Protein AF-A0A2S8YWY9-F1 (afdb_monomer)

pLDDT: mean 74.8, std 16.58, range [41.0, 93.94]

Nearest PDB structures (foldseek):
  4r5l-assembly1_A  TM=7.463E-01  e=1.348E+00  Escherichia coli K-12
  4r5j-assembly1_A  TM=7.910E-01  e=3.381E+00  Escherichia coli K-12
  3dpo-assembly2_A  TM=7.621E-01  e=3.977E+00  Escherichia coli K-12

Mean predicted aligned error: 10.8 Å

Secondary structure (DSSP, 8-state):
---------------TTSTTHHHHHHHHHHHHHHHHGGG--TTHHHHHHHHHHHHHHHHHHT-HHHHHHHHHHHHHHHHHHH--

Radius of gyration: 17.05 Å; Cα contacts (8 Å, |Δi|>4): 73; chains: 1; bounding box: 30×52×44 Å

Structure (mmCIF, N/CA/C/O backbone):
data_AF-A0A2S8YWY9-F1
#
_entry.id   AF-A0A2S8YWY9-F1
#
loop_
_atom_site.group_PDB
_atom_site.id
_atom_site.type_symbol
_atom_site.label_atom_id
_atom_site.label_alt_id
_atom_site.label_comp_id
_atom_site.label_asym_id
_atom_site.label_entity_id
_atom_site.label_seq_id
_atom_site.pdbx_PDB_ins_code
_atom_site.Cartn_x
_atom_site.Cartn_y
_atom_site.Cartn_z
_atom_site.occupancy
_atom_site.B_iso_or_equiv
_atom_site.auth_seq_id
_atom_site.auth_comp_id
_atom_site.auth_asym_id
_atom_site.auth_atom_id
_atom_site.pdbx_PDB_model_num
ATOM 1 N N . MET A 1 1 ? 14.255 -40.883 25.448 1.00 41.72 1 MET A N 1
ATOM 2 C CA . MET A 1 1 ? 13.913 -40.102 24.241 1.00 41.72 1 MET A CA 1
ATOM 3 C C . MET A 1 1 ? 12.910 -39.028 24.666 1.00 41.72 1 MET A C 1
ATOM 5 O O . MET A 1 1 ? 11.732 -39.321 24.733 1.00 41.72 1 MET A O 1
ATOM 9 N N . LYS A 1 2 ? 13.284 -37.910 25.301 1.00 46.41 2 LYS A N 1
ATOM 10 C CA . LYS A 1 2 ? 14.067 -36.756 24.811 1.00 46.41 2 LYS A CA 1
ATOM 11 C C . LYS A 1 2 ? 13.543 -36.213 23.471 1.00 46.41 2 LYS A C 1
ATOM 13 O O . LYS A 1 2 ? 13.877 -36.744 22.425 1.00 46.41 2 LYS A O 1
ATOM 18 N N . TYR A 1 3 ? 12.749 -35.148 23.612 1.00 54.91 3 TYR A N 1
ATOM 19 C CA . TYR A 1 3 ? 12.499 -34.043 22.683 1.00 54.91 3 TYR A CA 1
ATOM 20 C C . TYR A 1 3 ? 11.861 -34.369 21.334 1.00 54.91 3 TYR A C 1
ATOM 22 O O . TYR A 1 3 ? 12.535 -34.476 20.321 1.00 54.91 3 TYR A O 1
ATOM 30 N N . LEU A 1 4 ? 10.535 -34.328 21.303 1.00 50.62 4 LEU A N 1
ATOM 31 C CA . LEU A 1 4 ? 9.845 -33.706 20.178 1.00 50.62 4 LEU A CA 1
AT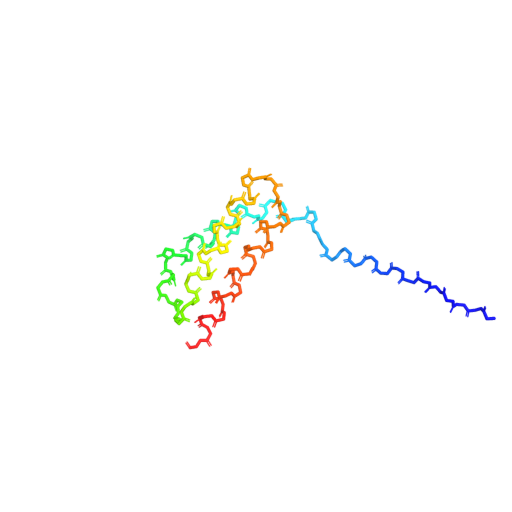OM 32 C C . LEU A 1 4 ? 8.982 -32.591 20.755 1.00 50.62 4 LEU A C 1
ATOM 34 O O . LEU A 1 4 ? 7.773 -32.709 20.925 1.00 50.62 4 LEU A O 1
ATOM 38 N N . ALA A 1 5 ? 9.676 -31.521 21.148 1.00 50.31 5 ALA A N 1
ATOM 39 C CA . ALA A 1 5 ? 9.069 -30.216 21.298 1.00 50.31 5 ALA A CA 1
ATOM 40 C C . ALA A 1 5 ? 8.477 -29.862 19.932 1.00 50.31 5 ALA A C 1
ATOM 42 O O . ALA A 1 5 ? 9.208 -29.519 19.003 1.00 50.31 5 ALA A O 1
ATOM 43 N N . ALA A 1 6 ? 7.161 -30.013 19.801 1.00 55.06 6 ALA A N 1
ATOM 44 C CA . ALA A 1 6 ? 6.407 -29.397 18.731 1.00 55.06 6 ALA A CA 1
ATOM 45 C C . ALA A 1 6 ? 6.508 -27.884 18.947 1.00 55.06 6 ALA A C 1
ATOM 47 O O . ALA A 1 6 ? 5.685 -27.273 19.625 1.00 55.06 6 ALA A O 1
ATOM 48 N N . PHE A 1 7 ? 7.584 -27.295 18.428 1.00 50.12 7 PHE A N 1
ATOM 49 C CA . PHE A 1 7 ? 7.671 -25.870 18.175 1.00 50.12 7 PHE A CA 1
ATOM 50 C C . PHE A 1 7 ? 6.603 -25.567 17.125 1.00 50.12 7 PHE A C 1
ATOM 52 O O . PHE A 1 7 ? 6.856 -25.581 15.922 1.00 50.12 7 PHE A O 1
ATOM 59 N N . ILE A 1 8 ? 5.377 -25.336 17.595 1.00 57.75 8 ILE A N 1
ATOM 60 C CA . ILE A 1 8 ? 4.398 -24.552 16.861 1.00 57.75 8 ILE A CA 1
ATOM 61 C C . ILE A 1 8 ? 5.006 -23.157 16.839 1.00 57.75 8 ILE A C 1
ATOM 63 O O . ILE A 1 8 ? 4.804 -22.342 17.734 1.00 57.75 8 ILE A O 1
ATOM 67 N N . VAL A 1 9 ? 5.851 -22.918 15.841 1.00 56.75 9 VAL A N 1
ATOM 68 C CA . VAL A 1 9 ? 6.170 -21.569 15.414 1.00 56.75 9 VAL A CA 1
ATOM 69 C C . VAL A 1 9 ? 4.890 -21.083 14.749 1.00 56.75 9 VAL A C 1
ATOM 71 O O . VAL A 1 9 ? 4.720 -21.175 13.535 1.00 56.75 9 VAL A O 1
ATOM 74 N N . THR A 1 10 ? 3.937 -20.632 15.567 1.00 54.56 10 THR A N 1
ATOM 75 C CA . THR A 1 10 ? 2.915 -19.685 15.140 1.00 54.56 10 THR A CA 1
ATOM 76 C C . THR A 1 10 ? 3.691 -18.441 14.764 1.00 54.56 10 THR A C 1
ATOM 78 O O . THR A 1 10 ? 4.002 -17.576 15.579 1.00 54.56 10 THR A O 1
ATOM 81 N N . LEU A 1 11 ? 4.117 -18.436 13.509 1.00 52.69 11 LEU A N 1
ATOM 82 C CA . LEU A 1 11 ? 4.787 -17.347 12.848 1.00 52.69 11 LEU A CA 1
ATOM 83 C C . LEU A 1 11 ? 3.725 -16.269 12.595 1.00 52.69 11 LEU A C 1
ATOM 85 O O . LEU A 1 11 ? 3.360 -15.994 11.460 1.00 52.69 11 LEU A O 1
ATOM 89 N N . THR A 1 12 ? 3.183 -15.680 13.663 1.00 54.94 12 THR A N 1
ATOM 90 C CA . THR A 1 12 ? 2.524 -14.376 13.591 1.00 54.94 12 THR A CA 1
ATOM 91 C C . THR A 1 12 ? 3.648 -13.363 13.417 1.00 54.94 12 THR A C 1
ATOM 93 O O . THR A 1 12 ? 4.088 -12.719 14.372 1.00 54.94 12 THR A O 1
ATOM 96 N N . LEU A 1 13 ? 4.224 -13.336 12.214 1.00 50.06 13 LEU A N 1
ATOM 97 C CA . LEU A 1 13 ? 5.248 -12.382 11.823 1.00 50.06 13 LEU A CA 1
ATOM 98 C C . LEU A 1 13 ? 4.559 -11.028 11.632 1.00 50.06 13 LEU A C 1
ATOM 100 O O . LEU A 1 13 ? 4.254 -10.625 10.518 1.00 50.06 13 LEU A O 1
ATOM 104 N N . GLY A 1 14 ? 4.289 -10.379 12.767 1.00 44.19 14 GLY A N 1
ATOM 105 C CA . GLY A 1 14 ? 3.649 -9.076 12.863 1.00 44.19 14 GLY A CA 1
ATOM 106 C C . GLY A 1 14 ? 2.177 -9.072 12.383 1.00 44.19 14 GLY A C 1
ATOM 107 O O . GLY A 1 14 ? 1.726 -9.970 11.698 1.00 44.19 14 GLY A O 1
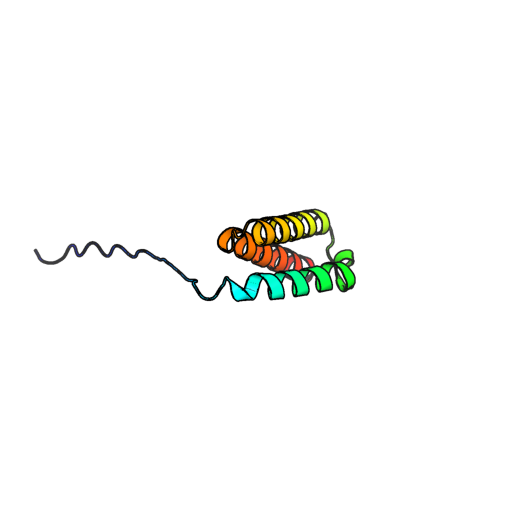ATOM 108 N N . SER A 1 15 ? 1.317 -8.123 12.738 1.00 46.47 15 SER A N 1
ATOM 109 C CA . SER A 1 15 ? 1.662 -6.773 13.126 1.00 46.47 15 SER A CA 1
ATOM 110 C C . SER A 1 15 ? 0.458 -5.976 13.624 1.00 46.47 15 SER A C 1
ATOM 112 O O . SER A 1 15 ? -0.255 -5.321 12.869 1.00 46.47 15 SER A O 1
ATOM 114 N N . SER A 1 16 ? 0.316 -5.881 14.934 1.00 41.00 16 SER A N 1
ATOM 115 C CA . SER A 1 16 ? -0.511 -4.848 15.568 1.00 41.00 16 SER A CA 1
ATOM 116 C C . SER A 1 16 ? 0.073 -3.425 15.427 1.00 41.00 16 SER A C 1
ATOM 118 O O . SER A 1 16 ? -0.434 -2.494 16.039 1.00 41.00 16 SER A O 1
ATOM 120 N N . ALA A 1 17 ? 1.142 -3.249 14.638 1.00 45.06 17 ALA A N 1
ATOM 121 C CA . ALA A 1 17 ? 1.712 -1.958 14.248 1.00 45.06 17 ALA A CA 1
ATOM 122 C C . ALA A 1 17 ? 1.201 -1.458 12.881 1.00 45.06 17 ALA A C 1
ATOM 124 O O . ALA A 1 17 ? 1.491 -0.331 12.510 1.00 45.06 17 ALA A O 1
ATOM 125 N N . PHE A 1 18 ? 0.471 -2.281 12.117 1.00 47.88 18 PHE A N 1
ATOM 126 C CA . PHE A 1 18 ? 0.203 -2.012 10.696 1.00 47.88 18 PHE A CA 1
ATOM 127 C C . PHE A 1 18 ? -1.107 -1.235 10.473 1.00 47.88 18 PHE A C 1
ATOM 129 O O . PHE A 1 18 ? -1.270 -0.555 9.466 1.00 47.88 18 PHE A O 1
ATOM 136 N N . ALA A 1 19 ? -2.008 -1.255 11.453 1.00 46.69 19 ALA A N 1
ATOM 137 C CA . ALA A 1 19 ? -3.265 -0.509 11.490 1.00 46.69 19 ALA A CA 1
ATOM 138 C C . ALA A 1 19 ? -3.122 0.978 11.114 1.00 46.69 19 ALA A C 1
ATOM 140 O O . ALA A 1 19 ? -3.706 1.476 10.151 1.00 46.69 19 ALA A O 1
ATOM 141 N N . THR A 1 20 ? -2.256 1.683 11.849 1.00 52.09 20 THR A N 1
ATOM 142 C CA . THR A 1 20 ? -2.062 3.130 11.696 1.00 52.09 20 THR A CA 1
ATOM 143 C C . THR A 1 20 ? -1.225 3.503 10.471 1.00 52.09 20 THR A C 1
ATOM 145 O O . THR A 1 20 ? -1.216 4.667 10.080 1.00 52.09 20 THR A O 1
ATOM 148 N N . GLU A 1 21 ? -0.525 2.541 9.866 1.00 66.25 21 GLU A N 1
ATOM 149 C CA . GLU A 1 21 ? 0.378 2.785 8.736 1.00 66.25 21 GLU A CA 1
ATOM 150 C C . GLU A 1 21 ? -0.312 2.657 7.380 1.00 66.25 21 GLU A C 1
ATOM 152 O O . GLU A 1 21 ? 0.250 3.099 6.376 1.00 66.25 21 GLU A O 1
ATOM 157 N N . CYS A 1 22 ? -1.530 2.105 7.313 1.00 79.38 22 CYS A N 1
ATOM 158 C CA . CYS A 1 22 ? -2.176 1.959 6.015 1.00 79.38 22 CYS A CA 1
ATOM 159 C C . CYS A 1 22 ? -2.630 3.304 5.422 1.00 79.38 22 CYS A C 1
ATOM 161 O O . CYS A 1 22 ? -2.502 3.506 4.217 1.00 79.38 22 CYS A O 1
ATOM 163 N N . ASP A 1 23 ? -3.087 4.257 6.243 1.00 84.69 23 ASP A N 1
ATOM 164 C CA . ASP A 1 23 ? -3.433 5.608 5.765 1.00 84.69 23 ASP A CA 1
ATOM 165 C C . ASP A 1 23 ? -2.208 6.343 5.196 1.00 84.69 23 ASP A C 1
ATOM 167 O O . ASP A 1 23 ? -2.271 6.935 4.116 1.00 84.69 23 ASP A O 1
ATOM 171 N N . ASP A 1 24 ? -1.071 6.251 5.891 1.00 86.38 24 ASP A N 1
ATOM 172 C CA . ASP A 1 24 ? 0.192 6.844 5.443 1.00 86.38 24 ASP A CA 1
ATOM 173 C C . ASP A 1 24 ? 0.705 6.159 4.167 1.00 86.38 24 ASP A C 1
ATOM 175 O O . ASP A 1 24 ? 1.085 6.820 3.198 1.00 86.38 24 ASP A O 1
ATOM 179 N N . SER A 1 25 ? 0.594 4.829 4.108 1.00 84.31 25 SER A N 1
ATOM 180 C CA . SER A 1 25 ? 0.945 4.038 2.928 1.00 84.31 25 SER A CA 1
ATOM 181 C C . SER A 1 25 ? 0.075 4.391 1.722 1.00 84.31 25 SER A C 1
ATOM 183 O O . SER A 1 25 ? 0.601 4.580 0.627 1.00 84.31 25 SER A O 1
ATOM 185 N N . ILE A 1 26 ? -1.242 4.545 1.900 1.00 89.50 26 ILE A N 1
ATOM 186 C CA . ILE A 1 26 ? -2.155 4.985 0.835 1.00 89.50 26 ILE A CA 1
ATOM 187 C C . ILE A 1 26 ? -1.765 6.382 0.352 1.00 89.50 26 ILE A C 1
ATOM 189 O O . ILE A 1 26 ? -1.626 6.577 -0.853 1.00 89.50 26 ILE A O 1
ATOM 193 N N . LYS A 1 27 ? -1.515 7.338 1.255 1.00 89.94 27 LYS A N 1
ATOM 194 C CA . LYS A 1 27 ? -1.063 8.690 0.878 1.00 89.94 27 LYS A CA 1
ATOM 195 C C . LYS A 1 27 ? 0.248 8.664 0.100 1.00 89.94 27 LYS A C 1
ATOM 197 O O . LYS A 1 27 ? 0.395 9.390 -0.885 1.00 89.94 27 LYS A O 1
ATOM 202 N N . GLN A 1 28 ? 1.194 7.825 0.513 1.00 87.44 28 GLN A N 1
ATOM 203 C CA . GLN A 1 28 ? 2.464 7.651 -0.183 1.00 87.44 28 GLN A CA 1
ATOM 204 C C . GLN A 1 28 ? 2.252 7.088 -1.596 1.00 87.44 28 GLN A C 1
ATOM 206 O O . GLN A 1 28 ? 2.823 7.607 -2.555 1.00 87.44 28 GLN A O 1
ATOM 211 N N . LEU A 1 29 ? 1.397 6.075 -1.741 1.00 88.81 29 LEU A N 1
ATOM 212 C CA . LEU A 1 29 ? 1.049 5.475 -3.029 1.00 88.81 29 LEU A CA 1
ATOM 213 C C . LEU A 1 29 ? 0.274 6.437 -3.939 1.00 88.81 29 LEU A C 1
ATOM 215 O O . LEU A 1 29 ? 0.544 6.489 -5.133 1.00 88.81 29 LEU A O 1
ATOM 219 N N . GLU A 1 30 ? -0.642 7.241 -3.397 1.00 89.94 30 GLU A N 1
ATOM 220 C CA . GLU A 1 30 ? -1.346 8.286 -4.149 1.00 89.94 30 GLU A CA 1
ATOM 221 C C . GLU A 1 30 ? -0.394 9.379 -4.635 1.00 89.94 30 GLU A C 1
ATOM 223 O O . GLU A 1 30 ? -0.571 9.914 -5.731 1.00 89.94 30 GLU A O 1
ATOM 228 N N . ASN A 1 31 ? 0.615 9.720 -3.831 1.00 89.38 31 ASN A N 1
ATOM 229 C CA . ASN A 1 31 ? 1.662 10.632 -4.263 1.00 89.38 31 ASN A CA 1
ATOM 230 C C . ASN A 1 31 ? 2.458 10.015 -5.419 1.00 89.38 31 ASN A C 1
ATOM 232 O O . ASN A 1 31 ? 2.603 10.661 -6.450 1.00 89.38 31 ASN A O 1
ATOM 236 N N . ILE A 1 32 ? 2.863 8.745 -5.292 1.00 84.69 32 ILE A N 1
ATOM 237 C CA . ILE A 1 32 ? 3.551 7.995 -6.352 1.00 84.69 32 ILE A CA 1
ATOM 238 C C . ILE A 1 32 ? 2.709 7.933 -7.635 1.00 84.69 32 ILE A C 1
ATOM 240 O O . ILE A 1 32 ? 3.253 8.209 -8.696 1.00 84.69 32 ILE A O 1
ATOM 244 N N . ASP A 1 33 ? 1.402 7.639 -7.579 1.00 86.00 33 ASP A N 1
ATOM 245 C CA . ASP A 1 33 ? 0.531 7.627 -8.774 1.00 86.00 33 ASP A CA 1
ATOM 246 C C . ASP A 1 33 ? 0.561 8.979 -9.501 1.00 86.00 33 ASP A C 1
ATOM 248 O O . ASP A 1 33 ? 0.648 9.037 -10.728 1.00 86.00 33 ASP A O 1
ATOM 252 N N . LYS A 1 34 ? 0.539 10.076 -8.734 1.00 84.31 34 LYS A N 1
ATOM 253 C CA . LYS A 1 34 ? 0.519 11.446 -9.261 1.00 84.31 34 LYS A CA 1
ATOM 254 C C . LYS A 1 34 ? 1.865 11.896 -9.820 1.00 84.31 34 LYS A C 1
ATOM 256 O O . LYS A 1 34 ? 1.891 12.533 -10.870 1.00 84.31 34 LYS A O 1
ATOM 261 N N . THR A 1 35 ? 2.962 11.633 -9.113 1.00 80.88 35 THR A N 1
ATOM 262 C CA . THR A 1 35 ? 4.297 12.129 -9.484 1.00 80.88 35 THR A CA 1
ATOM 263 C C . THR A 1 35 ? 5.005 11.200 -10.455 1.00 80.88 35 THR A C 1
ATOM 265 O O . THR A 1 35 ? 5.682 11.651 -11.374 1.00 80.88 35 THR A O 1
ATOM 268 N N . ASP A 1 36 ? 4.830 9.899 -10.261 1.00 69.38 36 ASP A N 1
ATOM 269 C CA . ASP A 1 36 ? 5.681 8.859 -10.819 1.00 69.38 36 ASP A CA 1
ATOM 270 C C . ASP A 1 36 ? 4.896 7.709 -11.460 1.00 69.38 36 ASP A C 1
ATOM 272 O O . ASP A 1 36 ? 5.504 6.790 -12.006 1.00 69.38 36 ASP A O 1
ATOM 276 N N . GLY A 1 37 ? 3.560 7.758 -11.459 1.00 65.19 37 GLY A N 1
ATOM 277 C CA . GLY A 1 37 ? 2.716 6.737 -12.078 1.00 65.19 37 GLY A CA 1
ATOM 278 C C . GLY A 1 37 ? 3.026 6.565 -13.564 1.00 65.19 37 GLY A C 1
ATOM 279 O O . GLY A 1 37 ? 3.010 5.458 -14.076 1.00 65.19 37 GLY A O 1
ATOM 280 N N . GLN A 1 38 ? 3.440 7.632 -14.251 1.00 64.12 38 GLN A N 1
ATOM 281 C CA . GLN A 1 38 ? 3.881 7.558 -15.650 1.00 64.12 38 GLN A CA 1
ATOM 282 C C . GLN A 1 38 ? 5.231 6.839 -15.840 1.00 64.12 38 GLN A C 1
ATOM 284 O O . GLN A 1 38 ? 5.527 6.389 -16.944 1.00 64.12 38 GLN A O 1
ATOM 289 N N . ALA A 1 39 ? 6.054 6.728 -14.790 1.00 66.12 39 ALA A N 1
ATOM 290 C CA . ALA A 1 39 ? 7.353 6.052 -14.836 1.00 66.12 39 ALA A CA 1
ATOM 291 C C . ALA A 1 39 ? 7.233 4.522 -14.720 1.00 66.12 39 ALA A C 1
ATOM 293 O O . ALA A 1 39 ? 8.180 3.797 -15.024 1.00 66.12 39 ALA A O 1
ATOM 294 N N . LEU A 1 40 ? 6.070 4.014 -14.308 1.00 68.56 40 LEU A N 1
ATOM 295 C CA . LEU A 1 40 ? 5.757 2.590 -14.328 1.00 68.56 40 LEU A CA 1
ATOM 296 C C . LEU A 1 40 ? 5.544 2.142 -15.789 1.00 68.56 40 LEU A C 1
ATOM 298 O O . LEU A 1 40 ? 4.485 2.324 -16.380 1.00 68.56 40 LEU A O 1
ATOM 302 N N . ALA A 1 41 ? 6.562 1.553 -16.410 1.00 64.75 41 ALA A N 1
ATOM 303 C CA . ALA A 1 41 ? 6.460 1.044 -17.778 1.00 64.75 41 ALA A CA 1
ATOM 304 C C . ALA A 1 41 ? 5.851 -0.376 -17.835 1.00 64.75 41 ALA A C 1
ATOM 306 O O . ALA A 1 41 ? 6.031 -1.186 -16.925 1.00 64.75 41 ALA A O 1
ATOM 307 N N . GLY A 1 42 ? 5.177 -0.713 -18.943 1.00 64.75 42 GLY A N 1
ATOM 308 C CA . GLY A 1 42 ? 4.882 -2.107 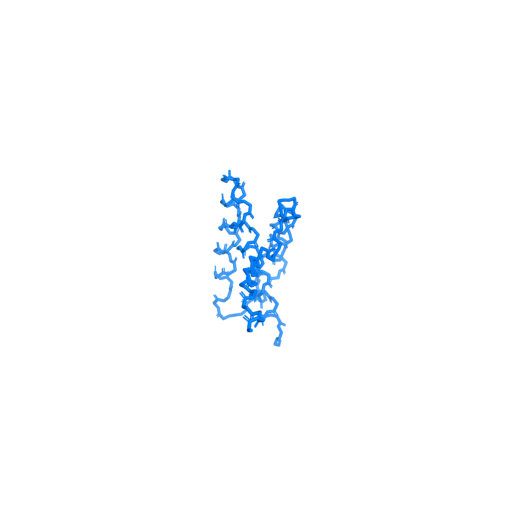-19.317 1.00 64.7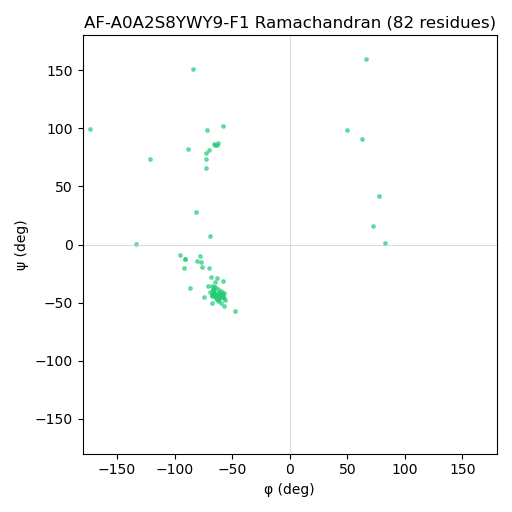5 42 GLY A CA 1
ATOM 309 C C . GLY A 1 42 ? 3.734 -2.803 -18.571 1.00 64.75 42 GLY A C 1
ATOM 310 O O . GLY A 1 42 ? 3.873 -3.969 -18.213 1.00 64.75 42 GLY A O 1
ATOM 311 N N . GLY A 1 43 ? 2.610 -2.119 -18.329 1.00 66.94 43 GLY A N 1
ATOM 312 C CA . GLY A 1 43 ? 1.403 -2.720 -17.720 1.00 66.94 43 GLY A CA 1
ATOM 313 C C . GLY A 1 43 ? 1.429 -2.807 -16.189 1.00 66.94 43 GLY A C 1
ATOM 314 O O . GLY A 1 43 ? 0.475 -3.263 -15.570 1.00 66.94 43 GLY A O 1
ATOM 315 N N . LYS A 1 44 ? 2.507 -2.324 -15.562 1.00 77.88 44 LYS A N 1
ATOM 316 C CA . LYS A 1 44 ? 2.655 -2.248 -14.101 1.00 77.88 44 LYS A CA 1
ATOM 317 C C . LYS A 1 44 ? 1.853 -1.100 -13.470 1.00 77.88 44 LYS A C 1
ATOM 319 O O . LYS A 1 44 ? 1.579 -1.161 -12.277 1.00 77.88 44 LYS A O 1
ATOM 324 N N . VAL A 1 45 ? 1.457 -0.090 -14.255 1.00 83.50 45 VAL A N 1
ATOM 325 C CA . VAL A 1 45 ? 0.579 1.017 -13.815 1.00 83.50 45 VAL A CA 1
ATOM 326 C C . VAL A 1 45 ? -0.786 0.511 -13.401 1.00 83.50 45 VAL A C 1
ATOM 328 O O . VAL A 1 45 ? -1.276 0.880 -12.339 1.00 83.50 45 VAL A O 1
ATOM 331 N N . ASP A 1 46 ? -1.398 -0.324 -14.234 1.00 85.00 46 ASP A N 1
ATOM 332 C CA . ASP A 1 46 ? -2.761 -0.784 -13.991 1.00 85.00 46 ASP A CA 1
ATOM 333 C C . ASP A 1 46 ? -2.800 -1.693 -12.755 1.00 85.00 46 ASP A C 1
ATOM 335 O O . ASP A 1 46 ? -3.624 -1.487 -11.869 1.00 85.00 46 ASP A O 1
ATOM 339 N N . GLU A 1 47 ? -1.825 -2.603 -12.623 1.00 86.75 47 GLU A N 1
ATOM 340 C CA . GLU A 1 47 ? -1.652 -3.460 -11.437 1.00 86.75 47 GLU A CA 1
ATOM 341 C C . GLU A 1 47 ? -1.397 -2.627 -10.164 1.00 86.75 47 GLU A C 1
ATOM 343 O O . GLU A 1 47 ? -1.960 -2.902 -9.105 1.00 86.75 47 GLU A O 1
ATOM 348 N N . PHE A 1 48 ? -0.586 -1.567 -10.262 1.00 89.25 48 PHE A N 1
ATOM 349 C CA . PHE A 1 48 ? -0.350 -0.633 -9.159 1.00 89.25 48 PHE A CA 1
ATOM 350 C C . PHE A 1 48 ? -1.636 0.086 -8.728 1.00 89.25 48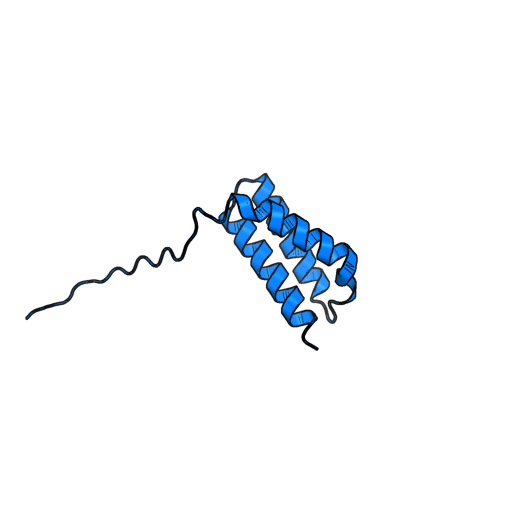 PHE A C 1
ATOM 352 O O . PHE A 1 48 ? -1.938 0.158 -7.536 1.00 89.25 48 PHE A O 1
ATOM 359 N N . ARG A 1 49 ? -2.406 0.601 -9.693 1.00 89.31 49 ARG A N 1
ATOM 360 C CA . ARG A 1 49 ? -3.659 1.323 -9.444 1.00 89.31 49 ARG A CA 1
ATOM 361 C C . ARG A 1 49 ? -4.739 0.431 -8.859 1.00 89.31 49 ARG A C 1
ATOM 363 O O . ARG A 1 49 ? -5.448 0.869 -7.957 1.00 89.31 49 ARG A O 1
ATOM 370 N N . GLU A 1 50 ? -4.836 -0.807 -9.328 1.00 92.25 50 GLU A N 1
ATOM 371 C CA . GLU A 1 50 ? -5.770 -1.791 -8.783 1.00 92.25 50 GLU A CA 1
ATOM 372 C C . GLU A 1 50 ? -5.463 -2.087 -7.309 1.00 92.25 50 GLU A C 1
ATOM 374 O O . GLU A 1 50 ? -6.363 -2.058 -6.472 1.00 92.25 50 GLU A O 1
ATOM 379 N N . LEU A 1 51 ? -4.187 -2.284 -6.962 1.00 92.31 51 LEU A N 1
ATOM 380 C CA . LEU A 1 51 ? -3.772 -2.515 -5.575 1.00 92.31 51 LEU A CA 1
ATOM 381 C C . LEU A 1 51 ? -3.970 -1.286 -4.683 1.00 92.31 51 LEU A C 1
ATOM 383 O O . LEU A 1 51 ? -4.338 -1.430 -3.517 1.00 92.31 51 LEU A O 1
ATOM 387 N N . LEU A 1 52 ? -3.755 -0.081 -5.216 1.00 91.81 52 LEU A N 1
ATOM 388 C CA . LEU A 1 52 ? -4.061 1.158 -4.503 1.00 91.81 52 LEU A CA 1
ATOM 389 C C . LEU A 1 52 ? -5.563 1.273 -4.212 1.00 91.81 52 LEU A C 1
ATOM 391 O O . LEU A 1 52 ? -5.951 1.632 -3.1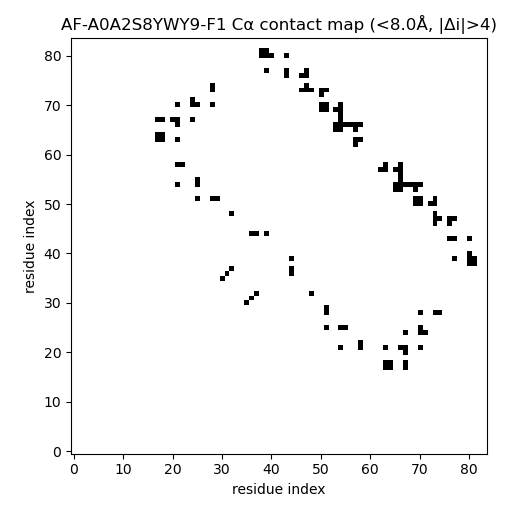01 1.00 91.81 52 LEU A O 1
ATOM 395 N N . ASP A 1 53 ? -6.417 0.939 -5.179 1.00 93.94 53 ASP A N 1
ATOM 396 C CA . ASP A 1 53 ? -7.862 0.952 -4.970 1.00 93.94 53 ASP A CA 1
ATOM 397 C C . ASP A 1 53 ? -8.305 -0.126 -3.967 1.00 93.94 53 ASP A C 1
ATOM 399 O O . ASP A 1 53 ? -9.067 0.174 -3.048 1.00 93.94 53 ASP A O 1
ATOM 403 N N . GLN A 1 54 ? -7.748 -1.340 -4.048 1.00 93.44 54 GLN A N 1
ATOM 404 C CA . GLN A 1 54 ? -7.975 -2.400 -3.058 1.00 93.44 54 GLN A CA 1
ATOM 405 C C . GLN A 1 54 ? -7.562 -1.969 -1.648 1.00 93.44 54 GLN A C 1
ATOM 407 O O . GLN A 1 54 ? -8.330 -2.172 -0.709 1.00 93.44 54 GLN A O 1
ATOM 412 N N . ALA A 1 55 ? -6.409 -1.310 -1.490 1.00 90.69 55 ALA A N 1
ATOM 413 C CA . ALA A 1 55 ? -5.983 -0.775 -0.200 1.00 90.69 55 ALA A CA 1
ATOM 414 C C . ALA A 1 55 ? -6.995 0.249 0.344 1.00 90.69 55 ALA A C 1
ATOM 416 O O . ALA A 1 55 ? -7.381 0.180 1.507 1.00 90.69 55 ALA A O 1
ATOM 417 N N . LYS A 1 56 ? -7.505 1.152 -0.505 1.00 91.69 56 LYS A N 1
ATOM 418 C CA . LYS A 1 56 ? -8.523 2.149 -0.122 1.00 91.69 56 LYS A CA 1
ATOM 419 C C . LYS A 1 56 ? -9.866 1.514 0.230 1.00 91.69 56 LYS A C 1
ATOM 421 O O . LYS A 1 56 ? -10.545 1.986 1.142 1.00 91.69 56 LYS A O 1
ATOM 426 N N . GLN A 1 57 ? -10.278 0.468 -0.483 1.00 93.38 57 GLN A N 1
ATOM 427 C CA . GLN A 1 57 ? -11.495 -0.278 -0.163 1.00 93.38 57 GLN A CA 1
ATOM 428 C C . GLN A 1 57 ? -11.351 -1.029 1.164 1.00 93.38 57 GLN A C 1
ATOM 430 O O . GLN A 1 57 ? -12.240 -0.935 2.008 1.00 93.38 57 GLN A O 1
ATOM 435 N N . ALA A 1 58 ? -10.214 -1.689 1.382 1.00 91.00 58 ALA A N 1
ATOM 436 C CA . ALA A 1 58 ? -9.895 -2.374 2.628 1.00 91.00 58 ALA A CA 1
ATOM 437 C C . ALA A 1 58 ? -9.837 -1.399 3.816 1.00 91.00 58 ALA A C 1
ATOM 439 O O . ALA A 1 58 ? -10.454 -1.657 4.846 1.00 91.00 58 ALA A O 1
ATOM 440 N N . GLN A 1 59 ? -9.226 -0.219 3.640 1.00 87.50 59 GLN A N 1
ATOM 441 C CA . GLN A 1 59 ? -9.232 0.857 4.639 1.00 87.50 59 GLN A CA 1
ATOM 442 C C . GLN A 1 59 ? -10.662 1.260 5.026 1.00 87.50 59 GLN A C 1
ATOM 444 O O . GLN A 1 59 ? -10.991 1.344 6.207 1.00 87.50 59 GLN A O 1
ATOM 449 N N . LYS A 1 60 ? -11.536 1.483 4.035 1.00 89.31 60 LYS A N 1
ATOM 450 C CA . LYS A 1 60 ? -12.949 1.833 4.268 1.00 89.31 60 LYS A CA 1
ATOM 451 C C . LYS A 1 60 ? -13.731 0.707 4.940 1.00 89.31 60 LYS A C 1
ATOM 453 O O . LYS A 1 60 ? -14.658 0.988 5.693 1.00 89.31 60 LYS A O 1
ATOM 458 N N . ALA A 1 61 ? -13.377 -0.541 4.650 1.00 89.50 61 ALA A N 1
ATOM 459 C CA . ALA A 1 61 ? -13.972 -1.722 5.259 1.00 89.50 61 ALA A CA 1
ATOM 460 C C . ALA A 1 61 ? -13.445 -1.999 6.681 1.00 89.50 61 ALA A C 1
ATOM 462 O O . ALA A 1 61 ? -14.012 -2.841 7.373 1.00 89.50 61 ALA A O 1
ATOM 463 N N . GLY A 1 62 ? -12.391 -1.301 7.124 1.00 86.00 62 GLY A N 1
ATOM 464 C CA . GLY A 1 62 ? -11.694 -1.590 8.380 1.00 86.00 62 GLY A CA 1
ATOM 465 C C . GLY A 1 62 ? -10.851 -2.871 8.331 1.00 86.00 62 GLY A C 1
ATOM 466 O O . GLY A 1 62 ? -10.471 -3.388 9.378 1.00 86.00 62 GLY A O 1
ATOM 467 N N . ASP A 1 63 ? -10.570 -3.393 7.134 1.00 87.88 63 ASP A N 1
ATOM 468 C CA . ASP A 1 63 ? -9.719 -4.563 6.915 1.00 87.88 63 ASP A CA 1
ATOM 469 C C . ASP A 1 63 ? -8.258 -4.119 6.782 1.00 87.88 63 ASP A C 1
ATOM 471 O O . ASP A 1 63 ? -7.718 -3.903 5.695 1.00 87.88 63 ASP A O 1
ATOM 475 N N . GLU A 1 64 ? -7.620 -3.909 7.928 1.00 82.75 64 GLU A N 1
ATOM 476 C CA . GLU A 1 64 ? -6.261 -3.375 7.987 1.00 82.75 64 GLU A CA 1
ATOM 477 C C . GLU A 1 64 ? -5.208 -4.357 7.455 1.00 82.75 64 GLU A C 1
ATOM 479 O O . GLU A 1 64 ? -4.183 -3.926 6.923 1.00 82.75 64 GLU A O 1
ATOM 484 N N . GLU A 1 65 ? -5.447 -5.668 7.543 1.00 85.12 65 GLU A N 1
ATOM 485 C CA . GLU A 1 65 ? -4.533 -6.683 7.010 1.00 85.12 65 GLU A CA 1
ATOM 486 C C . GLU A 1 65 ? -4.492 -6.612 5.482 1.00 85.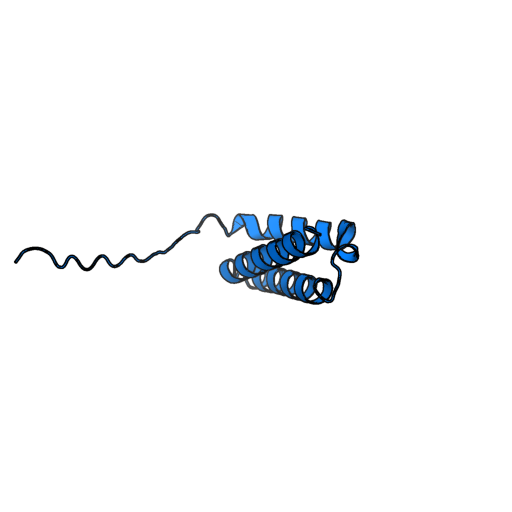12 65 GLU A C 1
ATOM 488 O O . GLU A 1 65 ? -3.416 -6.475 4.888 1.00 85.12 65 GLU A O 1
ATOM 493 N N . LEU A 1 66 ? -5.668 -6.604 4.846 1.00 86.25 66 LEU A N 1
ATOM 494 C CA . LEU A 1 66 ? -5.780 -6.485 3.397 1.00 86.25 66 LEU A CA 1
ATOM 495 C C . LEU A 1 66 ? -5.288 -5.121 2.904 1.00 86.25 66 LEU A C 1
ATOM 497 O O . LEU A 1 66 ? -4.635 -5.041 1.859 1.00 86.25 66 LEU A O 1
ATOM 501 N N . CYS A 1 67 ? -5.550 -4.064 3.673 1.00 89.06 67 CYS A N 1
ATOM 502 C CA . CYS A 1 67 ? -5.080 -2.714 3.390 1.00 89.06 67 CYS A CA 1
ATOM 503 C C . CYS A 1 67 ? -3.550 -2.682 3.281 1.00 89.06 67 CYS A C 1
ATOM 505 O O . CYS A 1 67 ? -2.996 -2.281 2.253 1.0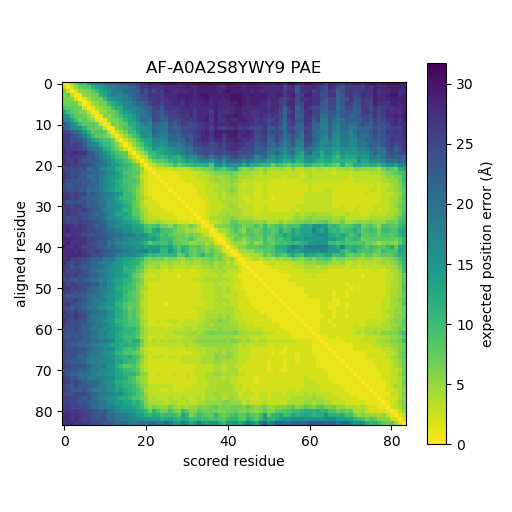0 89.06 67 CYS A O 1
ATOM 507 N N . ASN A 1 68 ? -2.859 -3.199 4.299 1.00 86.38 68 ASN A N 1
ATOM 508 C CA . ASN A 1 68 ? -1.400 -3.217 4.328 1.00 86.38 68 ASN A CA 1
ATOM 509 C C . ASN A 1 68 ? -0.794 -4.167 3.301 1.00 86.38 68 ASN A C 1
ATOM 511 O O . ASN A 1 68 ? 0.188 -3.813 2.647 1.00 86.38 68 ASN A O 1
ATOM 515 N N . ALA A 1 69 ? -1.375 -5.354 3.125 1.00 88.19 69 ALA A N 1
ATOM 516 C CA . ALA A 1 69 ? -0.906 -6.310 2.130 1.00 88.19 69 ALA A CA 1
ATOM 517 C C . ALA A 1 69 ? -0.974 -5.716 0.713 1.00 88.19 69 ALA A C 1
ATOM 519 O O . ALA A 1 69 ? -0.004 -5.798 -0.047 1.00 88.19 69 ALA A O 1
ATOM 520 N N . SER A 1 70 ? -2.090 -5.061 0.379 1.00 90.75 70 SER A N 1
ATOM 521 C CA . SER A 1 70 ? -2.292 -4.411 -0.920 1.00 90.75 70 SER A CA 1
ATOM 522 C C . SER A 1 70 ? -1.335 -3.232 -1.105 1.00 90.75 70 SER A C 1
ATOM 524 O O . SER A 1 70 ? -0.667 -3.130 -2.138 1.00 90.75 70 SER A O 1
ATOM 526 N N . ALA A 1 71 ? -1.178 -2.396 -0.075 1.00 89.38 71 ALA A N 1
ATOM 527 C CA . ALA A 1 71 ? -0.286 -1.244 -0.115 1.00 89.38 71 ALA A CA 1
ATOM 528 C C . ALA A 1 71 ? 1.196 -1.636 -0.278 1.00 89.38 71 ALA A C 1
ATOM 530 O O . ALA A 1 71 ? 1.903 -1.084 -1.126 1.00 89.38 71 ALA A O 1
ATOM 531 N N . GLN A 1 72 ? 1.674 -2.641 0.465 1.00 88.25 72 GLN A N 1
ATOM 532 C CA . GLN A 1 72 ? 3.043 -3.151 0.316 1.00 88.25 72 GLN A CA 1
ATOM 533 C C . GLN A 1 72 ? 3.291 -3.726 -1.081 1.00 88.25 72 GLN A C 1
ATOM 535 O O . GLN A 1 72 ? 4.367 -3.534 -1.658 1.00 88.25 72 GLN A O 1
ATOM 540 N N . ARG A 1 73 ? 2.295 -4.415 -1.647 1.00 88.38 73 ARG A N 1
ATOM 541 C CA . ARG A 1 73 ? 2.387 -4.987 -2.991 1.00 88.38 73 ARG A CA 1
ATOM 542 C C . ARG A 1 73 ? 2.470 -3.897 -4.060 1.00 88.38 73 ARG A C 1
ATOM 544 O O . ARG A 1 73 ? 3.319 -3.997 -4.945 1.00 88.38 73 ARG A O 1
ATOM 551 N N . ALA A 1 74 ? 1.687 -2.826 -3.929 1.00 88.94 74 ALA A N 1
ATOM 552 C CA . ALA A 1 74 ? 1.773 -1.657 -4.805 1.00 88.94 74 ALA A CA 1
ATOM 553 C C . ALA A 1 74 ? 3.166 -0.996 -4.731 1.00 88.94 74 ALA A C 1
ATOM 555 O O . ALA A 1 74 ? 3.798 -0.733 -5.756 1.00 88.94 74 ALA A O 1
ATOM 556 N N . LEU A 1 75 ? 3.714 -0.828 -3.523 1.00 85.19 75 LEU A N 1
ATOM 557 C CA . LEU A 1 75 ? 5.071 -0.308 -3.311 1.00 85.19 75 LEU A CA 1
ATOM 558 C C . LEU A 1 75 ? 6.153 -1.172 -3.976 1.00 85.19 75 LEU A C 1
ATOM 560 O O . LEU A 1 75 ? 7.111 -0.640 -4.542 1.00 85.19 75 LEU A O 1
ATOM 564 N N . GLN A 1 76 ? 6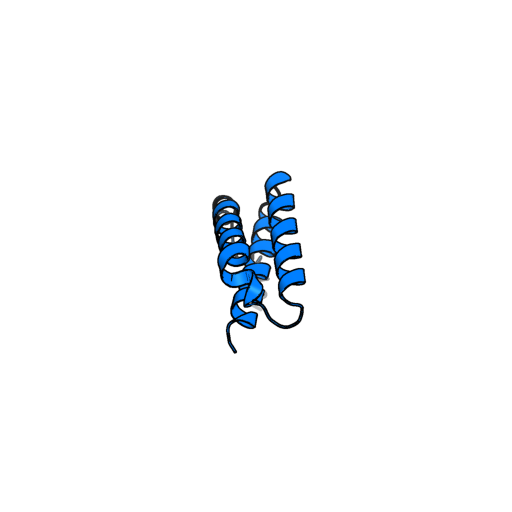.014 -2.498 -3.930 1.00 85.88 76 GLN A N 1
ATOM 565 C CA . GLN A 1 76 ? 6.944 -3.417 -4.589 1.00 85.88 76 GLN A CA 1
ATOM 566 C C . GLN A 1 76 ? 6.890 -3.301 -6.113 1.00 85.88 76 GLN A C 1
ATOM 568 O O . GLN A 1 76 ? 7.941 -3.241 -6.751 1.00 85.88 76 GLN A O 1
ATOM 573 N N . ILE A 1 77 ? 5.693 -3.212 -6.698 1.00 84.69 77 ILE A N 1
ATOM 574 C CA . ILE A 1 77 ? 5.526 -2.986 -8.142 1.00 84.69 77 ILE A CA 1
ATOM 575 C C . ILE A 1 77 ? 6.232 -1.706 -8.569 1.00 84.69 77 ILE A C 1
ATOM 577 O O . ILE A 1 77 ? 6.976 -1.713 -9.548 1.00 84.69 77 ILE A O 1
ATOM 581 N N . TYR A 1 78 ? 6.045 -0.635 -7.803 1.00 81.12 78 TYR A N 1
ATOM 582 C CA . TYR A 1 78 ? 6.707 0.635 -8.046 1.00 81.12 78 TYR A CA 1
ATOM 583 C C . TYR A 1 78 ? 8.235 0.528 -7.995 1.00 81.12 78 TYR A C 1
ATOM 585 O O . TYR A 1 78 ? 8.912 0.927 -8.944 1.00 81.12 78 TYR A O 1
ATOM 593 N N . LYS A 1 79 ? 8.794 -0.074 -6.938 1.00 80.38 79 LYS A N 1
ATOM 594 C CA . LYS A 1 79 ? 10.249 -0.269 -6.800 1.00 80.38 79 LYS A CA 1
ATOM 595 C C . LYS A 1 79 ? 10.836 -1.091 -7.948 1.00 80.38 79 LYS A C 1
ATOM 597 O O . LYS A 1 79 ? 11.879 -0.727 -8.490 1.00 80.38 79 LYS A O 1
ATOM 602 N N . VAL A 1 80 ? 10.165 -2.174 -8.339 1.00 76.50 80 VAL A N 1
ATOM 603 C CA . VAL A 1 80 ? 10.592 -3.032 -9.455 1.00 76.50 80 VAL A CA 1
ATOM 604 C C . VAL A 1 80 ? 10.479 -2.293 -10.788 1.00 76.50 80 VAL A C 1
ATOM 606 O O . VAL A 1 80 ? 11.410 -2.347 -11.586 1.00 76.50 80 VAL A O 1
ATOM 609 N N . GLY A 1 81 ? 9.385 -1.563 -11.014 1.00 69.50 81 GLY A N 1
ATOM 610 C CA . GLY A 1 81 ? 9.169 -0.783 -12.234 1.00 69.50 81 GLY A CA 1
ATOM 611 C C . GLY A 1 81 ? 10.192 0.338 -12.432 1.00 69.50 81 GLY A C 1
ATOM 612 O O . GLY A 1 81 ? 10.518 0.660 -13.569 1.00 69.50 81 GLY A O 1
ATOM 613 N N . ARG A 1 82 ? 10.742 0.885 -11.339 1.00 64.62 82 ARG A N 1
ATOM 614 C CA . ARG A 1 82 ? 11.731 1.974 -11.356 1.00 64.62 82 ARG A CA 1
ATOM 615 C C . ARG A 1 82 ? 13.193 1.508 -11.385 1.00 64.62 82 ARG A C 1
ATOM 617 O O . ARG A 1 82 ? 14.078 2.325 -11.603 1.00 64.62 82 ARG A O 1
ATOM 624 N N . SER A 1 83 ? 13.467 0.225 -11.140 1.00 57.94 83 SER A N 1
ATOM 625 C CA . SER A 1 83 ? 14.835 -0.322 -11.050 1.00 57.94 83 SER A CA 1
ATOM 626 C C . SER A 1 83 ? 15.477 -0.616 -12.419 1.00 57.94 83 SER A C 1
ATOM 628 O O . SER A 1 83 ? 16.309 -1.519 -12.517 1.00 57.94 83 SER A O 1
ATOM 630 N N . LYS A 1 84 ? 15.092 0.102 -13.482 1.00 50.22 84 LYS A N 1
ATOM 631 C CA . LYS A 1 84 ? 15.617 -0.100 -14.839 1.00 50.22 84 LYS A CA 1
ATOM 632 C C . LYS A 1 84 ? 16.207 1.164 -15.440 1.00 50.22 84 LYS A C 1
ATOM 634 O O . LYS A 1 84 ? 15.578 2.229 -15.280 1.00 50.22 84 LYS A O 1
#

Foldseek 3Di:
DDDPPPPPPPPPVDDPPQLVCLVVLLVVLVVCCVPPLVLQPDCLSVLLVVLSVQLVVCNVVSNSVSNRVSSVVSVVSSVVSNPD

Solvent-accessible surface area (backbone atoms only — not comparable to full-atom values): 4840 Å² total; per-residue (Å²): 134,84,80,85,76,80,76,75,74,77,75,72,79,70,61,98,72,42,64,79,45,33,64,57,44,48,53,52,50,54,48,39,51,73,77,45,35,85,59,34,59,90,71,46,40,61,59,31,51,51,24,49,50,49,16,53,51,21,53,74,70,67,36,44,67,56,11,37,55,26,36,54,51,26,52,49,50,51,54,62,42,61,74,116

Sequence (84 aa):
MKYLAAFIVTLTLGSSAFATECDDSIKQLENIDKTDGQALAGGKVDEFRELLDQAKQAQKAGDEELCNASAQRALQIYKVGRSK